Protein AF-B5XDD8-F1 (afdb_monomer_lite)

Foldseek 3Di:
DDDDDKDKDKDKAWPCDDDDPDPDDDDPPDDDDDPPPRDIDMDIDMDD

InterPro domains:
  IPR036397 Ribonuclease H superfamily [G3DSA:3.30.420.10] (1-48)

Secondary structure (DSSP, 8-state):
------EEEEEEEETT-TT--------TT----------EEEEEEEE-

Sequence (48 aa):
MRNKILWSDDIKIELFGLNAKRHVWRKPGTIPMVKHGGGSIMLWWQVA

Organism: Salmo salar (NCBI:txid8030)

pLDDT: mean 72.11, std 10.49, range [51.78, 88.75]

Structure (mmCIF, N/CA/C/O backbone):
data_AF-B5XDD8-F1
#
_entry.id   AF-B5XDD8-F1
#
loop_
_atom_site.group_PDB
_atom_site.id
_atom_site.type_symbol
_atom_site.label_atom_id
_atom_site.label_alt_id
_atom_site.label_comp_id
_atom_site.label_asym_id
_atom_site.label_entity_id
_atom_site.label_seq_id
_atom_site.pdbx_PDB_ins_code
_atom_site.Cartn_x
_atom_site.Cartn_y
_atom_site.Cartn_z
_atom_site.occupancy
_atom_site.B_iso_or_equiv
_atom_site.auth_seq_id
_atom_site.auth_comp_id
_atom_site.auth_asym_id
_atom_site.auth_atom_id
_atom_site.pdbx_PDB_model_num
ATOM 1 N N . MET A 1 1 ? -26.734 2.166 32.905 1.00 51.78 1 MET A N 1
ATOM 2 C CA . MET A 1 1 ? -26.351 2.686 31.574 1.00 51.78 1 MET A CA 1
ATOM 3 C C . MET A 1 1 ? -25.496 1.633 30.887 1.00 51.78 1 MET A C 1
ATOM 5 O O . MET A 1 1 ? -24.550 1.167 31.508 1.00 51.78 1 MET A O 1
ATOM 9 N N . ARG A 1 2 ? -25.854 1.181 29.678 1.00 64.56 2 ARG A N 1
ATOM 10 C CA . ARG A 1 2 ? -25.019 0.237 28.914 1.00 64.56 2 ARG A CA 1
ATOM 11 C C . ARG A 1 2 ? -23.923 1.045 28.216 1.00 64.56 2 ARG A C 1
ATOM 13 O O . ARG A 1 2 ? -24.244 1.850 27.350 1.00 64.56 2 ARG A O 1
ATOM 20 N N . ASN A 1 3 ? -22.669 0.863 28.623 1.00 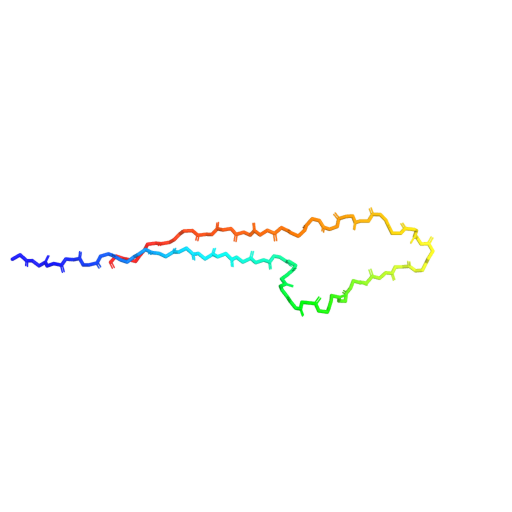71.12 3 ASN A N 1
ATOM 21 C CA . ASN A 1 3 ? -21.522 1.441 27.922 1.00 71.12 3 ASN A CA 1
ATOM 22 C C . ASN A 1 3 ? -21.398 0.758 26.559 1.00 71.12 3 ASN A C 1
ATOM 24 O O . ASN A 1 3 ? -21.144 -0.444 26.497 1.00 71.12 3 ASN A O 1
ATOM 28 N N . LYS A 1 4 ? -21.619 1.509 25.480 1.00 74.44 4 LYS A N 1
ATOM 29 C CA . LYS A 1 4 ? -21.405 1.036 24.113 1.00 74.44 4 LYS A CA 1
ATOM 30 C C . LYS A 1 4 ? -20.033 1.545 23.679 1.00 74.44 4 LYS A C 1
ATOM 32 O O . LYS A 1 4 ? -19.858 2.743 23.485 1.00 74.44 4 LYS A O 1
ATOM 37 N N . ILE A 1 5 ? -19.052 0.648 23.661 1.00 77.94 5 ILE A N 1
ATOM 38 C CA . ILE A 1 5 ? -17.672 0.977 23.297 1.00 77.94 5 ILE A CA 1
ATOM 39 C C . ILE A 1 5 ? -17.580 0.898 21.775 1.00 77.94 5 ILE A C 1
ATOM 41 O O . ILE A 1 5 ? -17.791 -0.171 21.212 1.00 77.94 5 ILE A O 1
ATOM 45 N N . LEU A 1 6 ? -17.300 2.032 21.135 1.00 80.75 6 LEU A N 1
ATOM 46 C CA . LEU A 1 6 ? -17.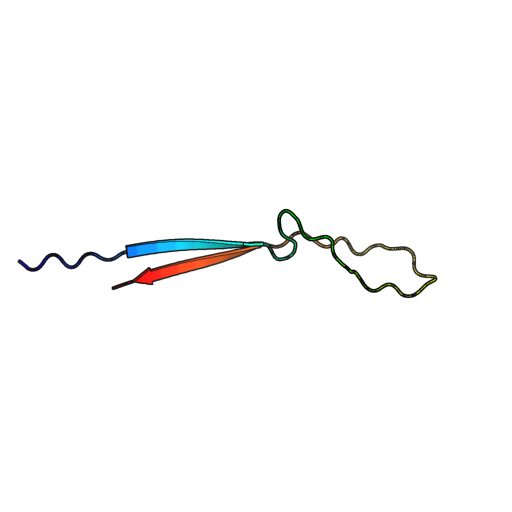032 2.122 19.702 1.00 80.75 6 LEU A CA 1
ATOM 47 C C . LEU A 1 6 ? -15.515 2.110 19.503 1.00 80.75 6 LEU A C 1
ATOM 49 O O . LEU A 1 6 ? -14.811 2.875 20.165 1.00 80.75 6 LEU A O 1
ATOM 53 N N . TRP A 1 7 ? -15.026 1.273 18.595 1.00 80.81 7 TRP A N 1
ATOM 54 C CA . TRP A 1 7 ? -13.607 1.209 18.234 1.00 80.81 7 TRP A CA 1
ATOM 55 C C . TRP A 1 7 ? -13.400 1.848 16.860 1.00 80.81 7 TRP A C 1
ATOM 57 O O . TRP A 1 7 ? -14.259 1.724 15.988 1.00 80.81 7 TRP A O 1
ATOM 67 N N . SER A 1 8 ? -12.290 2.557 16.667 1.00 81.38 8 SER A N 1
ATOM 68 C CA . SER A 1 8 ? -11.934 3.188 15.392 1.00 81.38 8 SER A CA 1
ATOM 69 C C . SER A 1 8 ? -10.445 2.994 15.147 1.00 81.38 8 SER A C 1
ATOM 71 O O . SER A 1 8 ? -9.659 3.241 16.059 1.00 81.38 8 SER A O 1
ATOM 73 N N . ASP A 1 9 ? -10.078 2.586 13.934 1.00 88.06 9 ASP A N 1
ATOM 74 C CA . ASP A 1 9 ? -8.689 2.312 13.551 1.00 88.06 9 ASP A CA 1
ATOM 75 C C . ASP A 1 9 ? -8.369 2.847 12.151 1.00 88.06 9 ASP A C 1
ATOM 77 O O . ASP A 1 9 ? -9.238 2.908 11.271 1.00 88.06 9 ASP A O 1
ATOM 81 N N . ASP A 1 10 ? -7.082 3.134 11.943 1.00 88.19 10 ASP A N 1
ATOM 82 C CA . ASP A 1 10 ? -6.524 3.642 10.691 1.00 88.19 10 ASP A CA 1
ATOM 83 C C . ASP A 1 10 ? -5.616 2.610 10.038 1.00 88.19 10 ASP A C 1
ATOM 85 O O . ASP A 1 10 ? -4.648 2.131 10.633 1.00 88.19 10 ASP A O 1
ATOM 89 N N . ILE A 1 11 ? -5.895 2.289 8.775 1.00 84.50 11 ILE A N 1
ATOM 90 C CA . ILE A 1 11 ? -5.131 1.307 8.007 1.00 84.50 11 ILE A CA 1
ATOM 91 C C . ILE A 1 11 ? -4.456 2.013 6.835 1.00 84.50 11 ILE A C 1
ATOM 93 O O . ILE A 1 11 ? -5.111 2.577 5.956 1.00 84.50 11 ILE A O 1
ATOM 97 N N . LYS A 1 12 ? -3.123 1.943 6.790 1.00 84.25 12 LYS A N 1
ATOM 98 C CA . LYS A 1 12 ? -2.318 2.414 5.660 1.00 84.25 12 LYS A CA 1
ATOM 99 C C . LYS A 1 12 ? -1.808 1.223 4.854 1.00 84.25 12 LYS A C 1
ATOM 101 O O . LYS A 1 12 ? -1.063 0.395 5.369 1.00 84.25 12 LYS A O 1
ATOM 106 N N . ILE A 1 13 ? -2.178 1.166 3.578 1.00 83.50 13 ILE A N 1
ATOM 107 C CA . ILE A 1 13 ? -1.741 0.135 2.632 1.00 83.50 13 ILE A CA 1
ATOM 108 C C . ILE A 1 13 ? -0.822 0.790 1.601 1.00 83.50 13 ILE A C 1
ATOM 110 O O . ILE A 1 13 ? -1.233 1.681 0.855 1.00 83.50 13 ILE A O 1
ATOM 114 N N . GLU A 1 14 ? 0.436 0.365 1.553 1.00 80.56 14 GLU A N 1
ATOM 115 C CA . GLU A 1 14 ? 1.411 0.852 0.575 1.00 80.56 14 GLU A CA 1
ATOM 116 C C . GLU A 1 14 ? 1.313 0.056 -0.731 1.00 80.56 14 GLU A C 1
ATOM 118 O O . GLU A 1 14 ? 1.441 -1.168 -0.739 1.00 80.56 14 GLU A O 1
ATOM 123 N N . LEU A 1 15 ? 1.130 0.750 -1.857 1.00 72.56 15 LEU A N 1
ATOM 124 C CA . LEU A 1 15 ? 0.999 0.125 -3.179 1.00 72.56 15 LEU A CA 1
ATOM 125 C C . LEU A 1 15 ? 2.325 -0.490 -3.663 1.00 72.56 15 LEU A C 1
ATOM 127 O O . LEU A 1 15 ? 2.342 -1.461 -4.417 1.00 72.56 15 LEU A O 1
ATOM 131 N N . PHE A 1 16 ? 3.445 0.078 -3.215 1.00 66.06 16 PHE A N 1
ATOM 132 C CA . PHE A 1 16 ? 4.804 -0.358 -3.538 1.00 66.06 16 PHE A CA 1
ATOM 133 C C . PHE A 1 16 ? 5.601 -0.583 -2.253 1.00 66.06 16 PHE A C 1
ATOM 135 O O . PHE A 1 16 ? 6.642 0.032 -2.051 1.00 66.06 16 PHE A O 1
ATOM 142 N N . GLY A 1 17 ? 5.035 -1.420 -1.380 1.00 62.62 17 GLY A N 1
ATOM 143 C CA . GLY A 1 17 ? 5.406 -1.532 0.026 1.00 62.62 17 GLY A CA 1
ATOM 144 C C . GLY A 1 17 ? 6.855 -1.893 0.356 1.00 62.62 17 GLY A C 1
ATOM 145 O O . GLY A 1 17 ? 7.652 -2.301 -0.493 1.00 62.62 17 GLY A O 1
ATOM 146 N N . LEU A 1 18 ? 7.128 -1.793 1.657 1.00 62.66 18 LEU A N 1
ATOM 147 C CA . LEU A 1 18 ? 8.413 -1.839 2.366 1.00 62.66 18 LEU A CA 1
ATOM 148 C C . LEU A 1 18 ? 9.415 -2.970 2.018 1.00 62.66 18 LEU A C 1
ATOM 150 O O . LEU A 1 18 ? 10.561 -2.882 2.438 1.00 62.66 18 LEU A O 1
ATOM 154 N N . ASN A 1 19 ? 9.044 -4.020 1.273 1.00 60.25 19 ASN A N 1
ATOM 155 C CA . ASN A 1 19 ? 9.950 -5.119 0.874 1.00 60.25 19 ASN A CA 1
ATOM 156 C C . ASN A 1 19 ? 9.551 -5.822 -0.445 1.00 60.25 19 ASN A C 1
ATOM 158 O O . ASN A 1 19 ? 9.843 -7.001 -0.658 1.00 60.25 19 ASN A O 1
ATOM 162 N N . ALA A 1 20 ? 8.869 -5.135 -1.364 1.00 56.19 20 ALA A N 1
ATOM 163 C CA . ALA A 1 20 ? 8.472 -5.756 -2.625 1.00 56.19 20 ALA A CA 1
ATOM 164 C C . ALA A 1 20 ? 9.662 -5.847 -3.604 1.00 56.19 20 ALA A C 1
ATOM 166 O O . ALA A 1 20 ? 9.979 -4.882 -4.304 1.00 56.19 20 ALA A O 1
ATOM 167 N N . LYS A 1 21 ? 10.292 -7.029 -3.731 1.00 61.41 21 LYS A N 1
ATOM 168 C CA . LYS A 1 21 ? 11.054 -7.388 -4.946 1.00 61.41 21 LYS A CA 1
ATOM 169 C C . LYS A 1 21 ? 10.078 -7.385 -6.123 1.00 61.41 21 LYS A C 1
ATOM 171 O O . LYS A 1 21 ? 9.378 -8.355 -6.397 1.00 61.41 21 LYS A O 1
ATOM 176 N N . ARG A 1 22 ? 9.967 -6.233 -6.773 1.00 65.44 22 ARG A N 1
ATOM 177 C CA . ARG A 1 22 ? 8.938 -5.969 -7.770 1.00 65.44 22 ARG A CA 1
ATOM 178 C C . ARG A 1 22 ? 9.344 -6.575 -9.114 1.00 65.44 22 ARG A C 1
ATOM 180 O O . ARG A 1 22 ? 10.2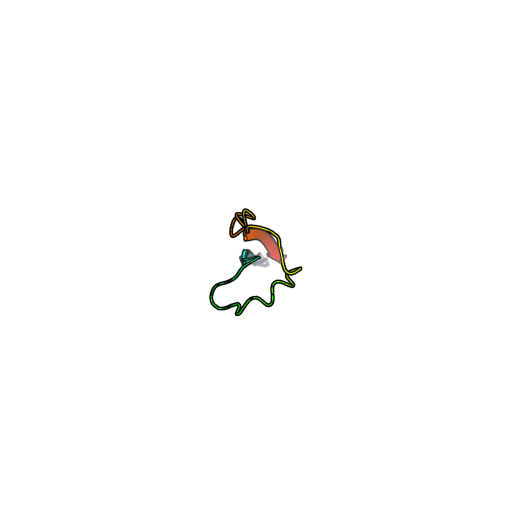52 -6.070 -9.769 1.00 65.44 22 ARG A O 1
ATOM 187 N N . HIS A 1 23 ? 8.648 -7.622 -9.554 1.00 63.88 23 HIS A N 1
ATOM 188 C CA . HIS A 1 23 ? 8.738 -8.103 -10.935 1.00 63.88 23 HIS A CA 1
ATOM 189 C C . HIS A 1 23 ? 7.981 -7.140 -11.857 1.00 63.88 23 HIS A C 1
ATOM 191 O O . HIS A 1 23 ? 6.805 -7.315 -12.165 1.00 63.88 23 HIS A O 1
ATOM 197 N N . VAL A 1 24 ? 8.662 -6.069 -12.265 1.00 63.59 24 VAL A N 1
ATOM 198 C CA . VAL A 1 24 ? 8.199 -5.194 -13.344 1.00 63.59 24 VAL A CA 1
ATOM 199 C C . VAL A 1 24 ? 8.540 -5.883 -14.662 1.00 63.59 24 VAL A C 1
ATOM 201 O O . VAL A 1 24 ? 9.713 -6.031 -15.000 1.00 63.59 24 VAL A O 1
ATOM 204 N N . TRP A 1 25 ? 7.526 -6.316 -15.408 1.00 63.91 25 TRP A N 1
ATOM 205 C CA . TRP A 1 25 ? 7.724 -6.844 -16.756 1.00 63.91 25 TRP A CA 1
ATOM 206 C C . TRP A 1 25 ? 8.192 -5.714 -17.682 1.00 63.91 25 TRP A C 1
ATOM 208 O O . TRP A 1 25 ? 7.580 -4.646 -17.739 1.00 63.91 25 TRP A O 1
ATOM 218 N N . ARG A 1 26 ? 9.309 -5.934 -18.383 1.00 63.16 26 ARG A N 1
ATOM 219 C CA . ARG A 1 26 ? 9.943 -4.966 -19.294 1.00 63.16 26 ARG A CA 1
ATOM 220 C C . ARG A 1 26 ? 9.961 -5.534 -20.709 1.00 63.16 26 ARG A C 1
ATOM 222 O O . ARG A 1 26 ? 10.265 -6.707 -20.890 1.00 63.16 26 ARG A O 1
ATOM 229 N N . LYS A 1 27 ? 9.716 -4.687 -21.711 1.00 71.00 27 LYS A N 1
ATOM 230 C CA . LYS A 1 27 ? 10.073 -4.983 -23.106 1.00 71.00 27 LYS A CA 1
ATOM 231 C C . LYS A 1 27 ? 11.516 -4.509 -23.367 1.00 71.00 27 LYS A C 1
ATOM 233 O O . LYS A 1 27 ? 11.852 -3.400 -22.935 1.00 71.00 27 LYS A O 1
ATOM 238 N N . PRO A 1 28 ? 12.380 -5.307 -24.022 1.00 70.81 28 PRO A N 1
ATOM 239 C CA . PRO A 1 28 ? 13.739 -4.880 -24.357 1.00 70.81 28 PRO A CA 1
ATOM 240 C C . PRO A 1 28 ? 13.691 -3.711 -25.356 1.00 70.81 28 PRO A C 1
ATOM 242 O O . PRO A 1 28 ? 12.939 -3.765 -26.322 1.00 70.81 28 PRO A O 1
ATOM 245 N N . GLY A 1 29 ? 14.463 -2.645 -25.106 1.00 67.75 29 GLY A N 1
ATOM 246 C CA . GLY A 1 29 ? 14.614 -1.509 -26.033 1.00 67.75 29 GLY A CA 1
ATOM 247 C C . GLY A 1 29 ? 13.996 -0.168 -25.610 1.00 67.75 29 GLY A C 1
ATOM 248 O O . GLY A 1 29 ? 14.105 0.796 -26.358 1.00 67.75 29 GLY A O 1
ATOM 249 N N . THR A 1 30 ? 13.394 -0.058 -24.420 1.00 63.59 30 THR A N 1
ATOM 250 C CA . THR A 1 30 ? 12.792 1.210 -23.945 1.00 63.59 30 THR A CA 1
ATOM 251 C C . THR A 1 30 ? 13.548 1.774 -22.735 1.00 63.59 30 THR A C 1
ATOM 253 O O . THR A 1 30 ? 13.733 1.070 -21.737 1.00 63.59 30 THR A O 1
ATOM 256 N N . ILE A 1 31 ? 13.983 3.039 -22.810 1.00 66.38 31 ILE A N 1
ATOM 257 C CA . ILE A 1 31 ? 14.623 3.770 -21.700 1.00 66.38 31 ILE A CA 1
ATOM 258 C C . ILE A 1 31 ? 13.577 3.973 -20.585 1.00 66.38 31 ILE A C 1
ATOM 260 O O . ILE A 1 31 ? 12.497 4.498 -20.861 1.00 66.38 31 ILE A O 1
ATOM 264 N N . PRO A 1 32 ? 13.833 3.548 -19.332 1.00 54.59 32 PRO A N 1
ATOM 265 C CA . PRO A 1 32 ? 12.808 3.545 -18.298 1.00 54.59 32 PRO A CA 1
ATOM 266 C C . PRO A 1 32 ? 12.660 4.938 -17.678 1.00 54.59 32 PRO A C 1
ATOM 268 O O . PRO A 1 32 ? 13.461 5.340 -16.842 1.00 54.59 32 PRO A O 1
ATOM 271 N N . MET A 1 33 ? 11.588 5.650 -18.017 1.00 57.22 33 MET A N 1
ATOM 272 C CA . MET A 1 33 ? 11.117 6.779 -17.211 1.00 57.22 33 MET A CA 1
ATOM 273 C C . MET A 1 33 ? 9.683 6.535 -16.752 1.00 57.22 33 MET A C 1
ATOM 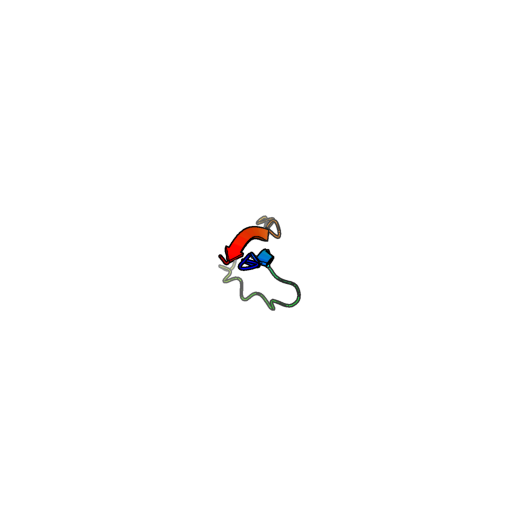275 O O . MET A 1 33 ? 8.765 7.272 -17.084 1.00 57.22 33 MET A O 1
ATOM 279 N N . VAL A 1 34 ? 9.483 5.483 -15.959 1.00 60.97 34 VAL A N 1
ATOM 280 C CA . VAL A 1 34 ? 8.276 5.377 -15.137 1.00 60.97 34 VAL A CA 1
ATOM 281 C C . VAL A 1 34 ? 8.699 5.640 -13.702 1.00 60.97 34 VAL A C 1
ATOM 283 O O . VAL A 1 34 ? 9.177 4.745 -13.000 1.00 60.97 34 VAL A O 1
ATOM 286 N N . LYS A 1 35 ? 8.558 6.901 -13.276 1.00 62.06 35 LYS A N 1
ATOM 287 C CA . LYS A 1 35 ? 8.607 7.261 -1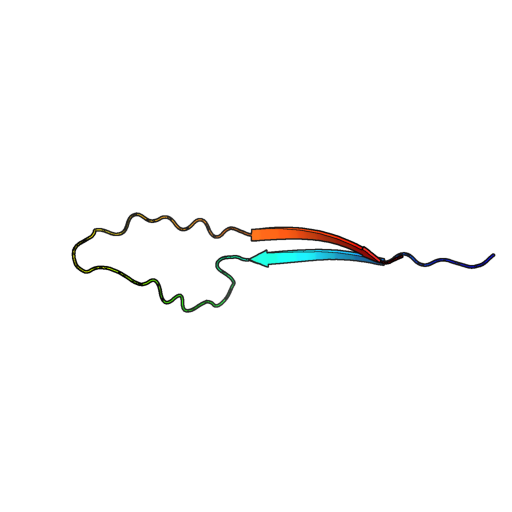1.858 1.00 62.06 35 LYS A CA 1
ATOM 288 C C . LYS A 1 35 ? 7.362 6.659 -11.216 1.00 62.06 35 LYS A C 1
ATOM 290 O O . LYS A 1 35 ? 6.298 7.265 -11.219 1.00 62.06 35 LYS A O 1
ATOM 295 N N . HIS A 1 36 ? 7.471 5.430 -10.728 1.00 62.56 36 HIS A N 1
ATOM 296 C CA . HIS A 1 36 ? 6.419 4.857 -9.907 1.00 62.56 36 HIS A CA 1
ATOM 297 C C . HIS A 1 36 ? 6.434 5.616 -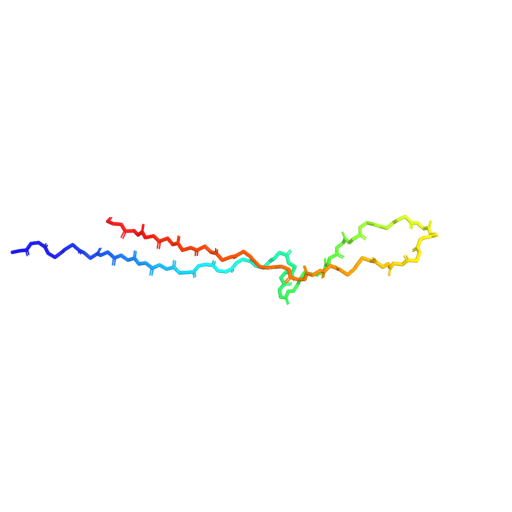8.585 1.00 62.56 36 HIS A C 1
ATOM 299 O O . HIS A 1 36 ? 7.271 5.346 -7.726 1.00 62.56 36 HIS A O 1
ATOM 305 N N . GLY A 1 37 ? 5.555 6.607 -8.454 1.00 65.69 37 GLY A N 1
ATOM 306 C CA . GLY A 1 37 ? 5.275 7.216 -7.165 1.00 65.69 37 GLY A CA 1
ATOM 307 C C . GLY A 1 37 ? 4.770 6.116 -6.243 1.00 65.69 37 GLY A C 1
ATOM 308 O O . GLY A 1 37 ? 3.722 5.532 -6.512 1.00 65.69 37 GLY A O 1
ATOM 309 N N . GLY A 1 38 ? 5.567 5.792 -5.225 1.00 73.12 38 GLY A N 1
ATOM 310 C CA . GLY A 1 38 ? 5.233 4.969 -4.063 1.00 73.12 38 GLY A CA 1
ATOM 311 C C . GLY A 1 38 ? 3.945 5.438 -3.402 1.00 73.12 38 GLY A C 1
ATOM 312 O O . GLY A 1 38 ? 4.011 6.138 -2.404 1.00 73.12 38 GLY A O 1
ATOM 313 N N . GLY A 1 39 ? 2.789 5.162 -4.000 1.00 76.00 39 GLY A N 1
ATOM 314 C CA . GLY A 1 39 ? 1.503 5.592 -3.470 1.00 76.00 39 GLY A CA 1
ATOM 315 C C . GLY A 1 39 ? 1.124 4.782 -2.236 1.00 76.00 39 GLY A C 1
ATOM 316 O O . GLY A 1 39 ? 1.496 3.613 -2.106 1.00 76.00 39 GLY A O 1
ATOM 317 N N . SER A 1 40 ? 0.339 5.383 -1.350 1.00 80.12 40 SER A N 1
ATOM 318 C CA . SER A 1 40 ? -0.314 4.679 -0.249 1.00 80.12 40 SER A CA 1
ATOM 319 C C . SER A 1 40 ? -1.784 5.048 -0.196 1.00 80.12 40 SER A C 1
ATOM 321 O O . SER A 1 40 ? -2.133 6.211 -0.395 1.00 80.12 40 SER A O 1
ATOM 323 N N . ILE A 1 41 ? -2.625 4.070 0.112 1.00 85.81 41 ILE A N 1
ATOM 324 C CA . ILE A 1 41 ? -4.039 4.278 0.402 1.00 85.81 41 ILE A CA 1
ATOM 325 C C . ILE A 1 41 ? -4.184 4.281 1.924 1.00 85.81 41 ILE A C 1
ATOM 327 O O . ILE A 1 41 ? -3.674 3.384 2.593 1.00 85.81 41 ILE A O 1
ATOM 331 N N . MET A 1 42 ? -4.848 5.301 2.465 1.00 88.50 42 MET A N 1
ATOM 332 C CA . MET A 1 42 ? -5.230 5.364 3.877 1.00 88.50 42 MET A CA 1
ATOM 333 C C . MET A 1 42 ? -6.737 5.175 3.986 1.00 88.50 42 MET A C 1
ATOM 335 O O . MET A 1 42 ? -7.493 5.854 3.291 1.00 88.50 42 MET A O 1
ATOM 339 N N . LEU A 1 43 ? -7.154 4.257 4.849 1.00 85.62 43 LEU A N 1
ATOM 340 C CA . LEU A 1 43 ? -8.550 3.959 5.124 1.00 85.62 43 LEU A CA 1
ATOM 341 C C . LEU A 1 43 ? -8.823 4.128 6.618 1.00 85.62 43 LEU A C 1
ATOM 343 O O . LEU A 1 43 ? -8.033 3.679 7.443 1.00 85.62 43 LEU A O 1
ATOM 347 N N . TRP A 1 44 ? -9.962 4.740 6.921 1.00 88.75 44 TRP A N 1
ATOM 348 C CA . TRP A 1 44 ? -10.487 4.931 8.269 1.00 88.75 44 TRP A CA 1
ATOM 349 C C . TRP A 1 44 ? -11.718 4.046 8.404 1.00 88.75 44 TRP A C 1
ATOM 351 O O . TRP A 1 44 ? -12.564 4.037 7.500 1.00 88.75 44 TRP A O 1
ATOM 361 N N . TRP A 1 45 ? -11.836 3.305 9.502 1.00 85.25 45 TRP A N 1
ATOM 362 C CA . TRP A 1 45 ? -13.032 2.509 9.760 1.00 85.25 45 TRP A CA 1
ATOM 363 C C . TRP A 1 45 ? -13.439 2.552 11.230 1.00 85.25 45 TRP A C 1
ATOM 365 O O . TRP A 1 45 ? -12.609 2.754 12.115 1.00 85.25 45 TRP A O 1
ATOM 375 N N . GLN A 1 46 ? -14.735 2.351 11.468 1.00 86.44 46 GLN A N 1
ATOM 376 C CA . GLN A 1 46 ? -15.337 2.356 12.793 1.00 86.44 46 GLN A CA 1
ATOM 377 C C . GLN A 1 46 ? -16.160 1.084 13.003 1.00 86.44 46 GLN A C 1
ATOM 379 O O . GLN A 1 46 ? -16.962 0.698 12.148 1.00 86.44 46 GLN A O 1
ATOM 384 N N . VAL A 1 47 ? -15.977 0.465 14.166 1.00 79.94 47 VAL A N 1
ATOM 385 C CA . VAL A 1 47 ? -16.713 -0.712 14.642 1.00 79.94 47 VAL A CA 1
ATOM 386 C C . VAL A 1 47 ? -17.651 -0.262 15.744 1.00 79.94 47 VAL A C 1
ATOM 388 O O . VAL A 1 47 ? -17.212 0.392 16.696 1.00 79.94 47 VAL A O 1
ATOM 391 N N . ALA A 1 48 ? -18.932 -0.601 15.609 1.00 75.38 48 ALA A N 1
ATOM 392 C CA . ALA A 1 48 ? -19.989 -0.155 16.512 1.00 75.38 48 ALA A CA 1
ATOM 393 C C . ALA A 1 48 ? -20.617 -1.254 17.371 1.00 75.38 48 ALA A C 1
ATOM 395 O O . ALA A 1 48 ? -20.568 -2.430 16.953 1.00 75.38 48 ALA A O 1
#

Radius of gyration: 19.7 Å; chains: 1; bounding box: 41×15×58 Å